Protein AF-A0A940UK21-F1 (afdb_monomer_lite)

Structure (mmCIF, N/CA/C/O backbone):
data_AF-A0A940UK21-F1
#
_entry.id   AF-A0A940UK21-F1
#
loop_
_atom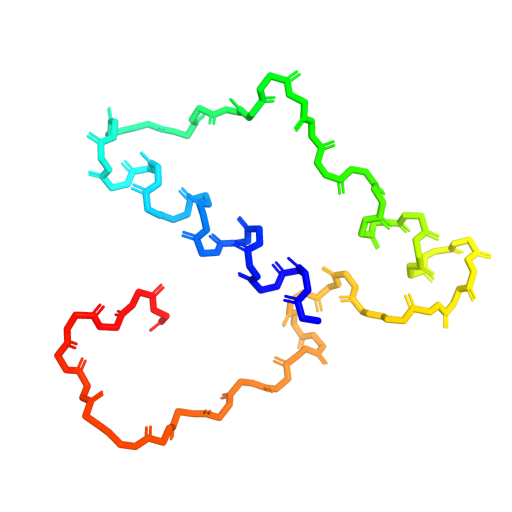_site.group_PDB
_atom_site.id
_atom_site.type_symbol
_atom_site.label_atom_id
_atom_site.label_alt_id
_atom_site.label_com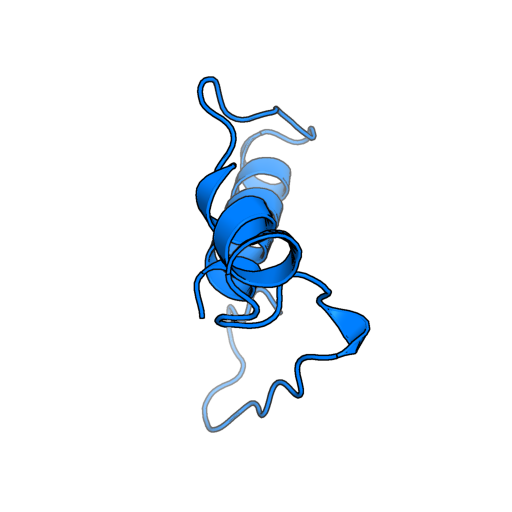p_id
_atom_site.label_asym_id
_atom_site.label_entity_id
_atom_site.label_seq_id
_atom_site.pdbx_PDB_ins_code
_atom_site.Cartn_x
_atom_site.Cartn_y
_atom_site.Cartn_z
_atom_site.occupancy
_atom_site.B_iso_or_equiv
_atom_site.auth_seq_id
_atom_site.auth_comp_id
_atom_site.auth_asym_id
_atom_site.auth_atom_id
_atom_site.pdbx_PDB_model_num
ATOM 1 N N . VAL A 1 1 ? 4.364 -6.429 0.623 1.00 80.44 1 VAL A N 1
ATOM 2 C CA . VAL A 1 1 ? 4.015 -5.770 1.905 1.00 80.44 1 VAL A CA 1
ATOM 3 C C . VAL A 1 1 ? 3.797 -4.280 1.680 1.00 80.44 1 VAL A C 1
ATOM 5 O O . VAL A 1 1 ? 2.749 -3.775 2.057 1.00 80.44 1 VAL A O 1
ATOM 8 N N . ASP A 1 2 ? 4.703 -3.617 0.962 1.00 92.38 2 ASP A N 1
ATOM 9 C CA . ASP A 1 2 ? 4.664 -2.171 0.688 1.00 92.38 2 ASP A CA 1
ATOM 10 C C . ASP A 1 2 ? 3.358 -1.668 0.054 1.00 92.38 2 ASP A C 1
ATOM 12 O O . ASP A 1 2 ? 2.855 -0.629 0.466 1.00 92.38 2 ASP A O 1
ATOM 16 N N . ALA A 1 3 ? 2.752 -2.423 -0.873 1.00 95.06 3 ALA A N 1
ATOM 17 C CA . ALA A 1 3 ? 1.461 -2.067 -1.478 1.00 95.06 3 ALA A CA 1
ATOM 18 C C . ALA A 1 3 ? 0.335 -1.898 -0.437 1.00 95.06 3 ALA A C 1
ATOM 20 O O . ALA A 1 3 ? -0.407 -0.918 -0.475 1.00 95.06 3 ALA A O 1
ATOM 21 N N . ILE A 1 4 ? 0.257 -2.809 0.541 1.00 94.56 4 ILE A N 1
ATOM 22 C CA . ILE A 1 4 ? -0.704 -2.715 1.651 1.00 94.56 4 ILE A CA 1
ATOM 23 C C . ILE A 1 4 ? -0.346 -1.547 2.573 1.00 94.56 4 ILE A C 1
ATOM 25 O O . ILE A 1 4 ? -1.230 -0.803 2.988 1.00 94.56 4 ILE A O 1
ATOM 29 N N . GLY A 1 5 ? 0.943 -1.346 2.860 1.00 93.25 5 GLY A N 1
ATOM 30 C CA . GLY A 1 5 ? 1.405 -0.221 3.677 1.00 93.25 5 GLY A CA 1
ATOM 31 C C . GLY A 1 5 ? 1.044 1.140 3.074 1.00 93.25 5 GLY A C 1
ATOM 32 O O . GLY A 1 5 ? 0.532 2.008 3.778 1.00 93.25 5 GLY A O 1
ATOM 33 N N . ALA A 1 6 ? 1.244 1.310 1.765 1.00 94.19 6 ALA A N 1
ATOM 34 C CA . ALA A 1 6 ? 0.874 2.523 1.042 1.00 94.19 6 ALA A CA 1
ATOM 35 C C . ALA A 1 6 ? -0.645 2.759 1.057 1.00 94.19 6 ALA A C 1
ATOM 37 O O . ALA A 1 6 ? -1.083 3.880 1.314 1.00 94.19 6 ALA A O 1
ATOM 38 N N . HIS A 1 7 ? -1.442 1.704 0.860 1.00 92.81 7 HIS A N 1
ATOM 39 C CA . HIS A 1 7 ? -2.901 1.786 0.936 1.00 92.81 7 HIS A CA 1
ATOM 40 C C . HIS A 1 7 ? -3.391 2.189 2.336 1.00 92.81 7 HIS A C 1
ATOM 4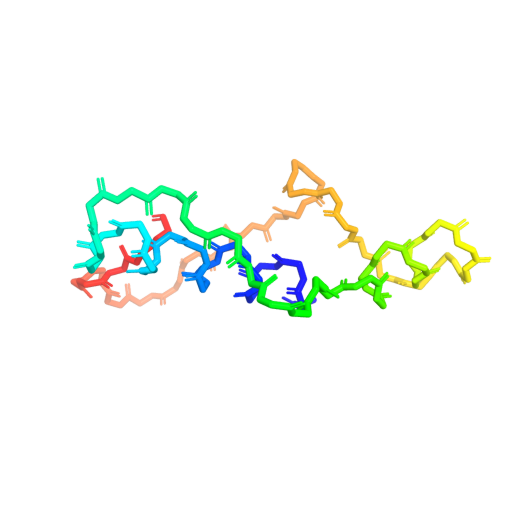2 O O . HIS A 1 7 ? -4.196 3.108 2.471 1.00 92.81 7 HIS A O 1
ATOM 48 N N . LEU A 1 8 ? -2.852 1.569 3.391 1.00 92.62 8 LEU A N 1
ATOM 49 C CA . LEU A 1 8 ? -3.179 1.907 4.779 1.00 92.62 8 LEU A CA 1
ATOM 50 C C . LEU A 1 8 ? -2.800 3.345 5.135 1.00 92.62 8 LEU A C 1
ATOM 52 O O . LEU A 1 8 ? -3.551 4.039 5.822 1.00 92.62 8 LEU A O 1
ATOM 56 N N . LEU A 1 9 ? -1.640 3.804 4.664 1.00 92.56 9 LEU A N 1
ATOM 57 C CA . LEU A 1 9 ? -1.209 5.183 4.854 1.00 92.56 9 LEU A CA 1
ATOM 58 C C . LEU A 1 9 ? -2.173 6.157 4.172 1.00 92.56 9 LEU A C 1
ATOM 60 O O . LEU A 1 9 ? -2.555 7.153 4.785 1.00 92.56 9 LEU A O 1
ATOM 64 N N . GLN A 1 10 ? -2.590 5.868 2.937 1.00 92.50 10 GLN A N 1
ATOM 65 C CA . GLN A 1 10 ? -3.581 6.677 2.233 1.00 92.50 10 GLN A CA 1
ATOM 66 C C . GLN A 1 10 ? -4.911 6.707 2.996 1.00 92.50 10 GLN A C 1
ATOM 68 O O . GLN A 1 10 ? -5.411 7.791 3.284 1.00 92.50 10 GLN A O 1
ATOM 73 N N . ALA A 1 11 ? -5.433 5.549 3.413 1.00 92.50 11 ALA A N 1
ATOM 74 C CA . ALA A 1 11 ? -6.676 5.454 4.179 1.00 92.50 11 ALA A CA 1
ATOM 75 C C . ALA A 1 11 ? -6.621 6.271 5.483 1.00 92.50 11 ALA A C 1
ATOM 77 O O . ALA A 1 11 ? -7.530 7.053 5.767 1.00 92.50 11 ALA A O 1
ATOM 78 N N . LYS A 1 12 ? -5.518 6.178 6.242 1.00 91.94 12 LYS A N 1
ATOM 79 C CA . LYS A 1 12 ? -5.301 7.009 7.439 1.00 9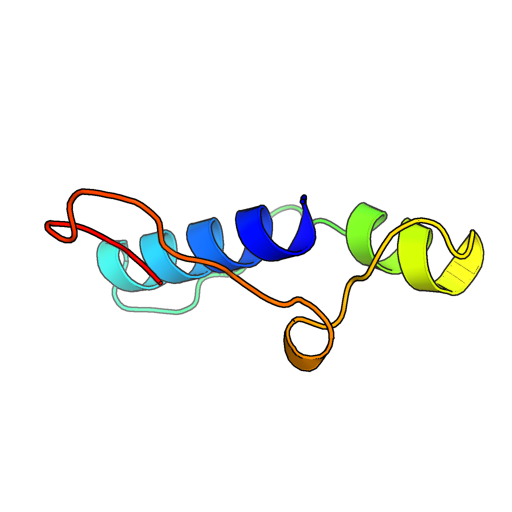1.94 12 LYS A CA 1
ATOM 80 C C . LYS A 1 12 ? -5.264 8.499 7.120 1.00 91.94 12 LYS A C 1
ATOM 82 O O . LYS A 1 12 ? -5.829 9.294 7.86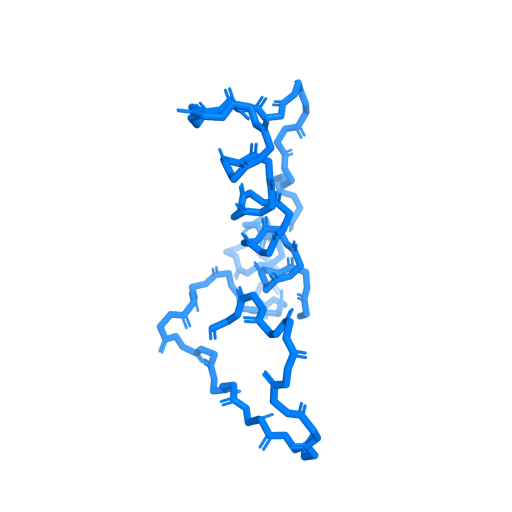5 1.00 91.94 12 LYS A O 1
ATOM 87 N N . ARG A 1 13 ? -4.584 8.894 6.042 1.00 93.75 13 ARG A N 1
ATOM 88 C CA . ARG A 1 13 ? -4.485 10.303 5.637 1.00 93.75 13 ARG A CA 1
ATOM 89 C C . ARG A 1 13 ? -5.844 10.860 5.243 1.00 93.75 13 ARG A C 1
ATOM 91 O O . ARG A 1 13 ? -6.178 11.945 5.698 1.00 93.75 13 ARG A O 1
ATOM 98 N N . VAL A 1 14 ? -6.634 10.112 4.480 1.00 93.88 14 VAL A N 1
ATOM 99 C CA . VAL A 1 14 ? -8.005 10.500 4.128 1.00 93.88 14 VAL A CA 1
ATOM 100 C C . VAL A 1 14 ? -8.851 10.668 5.387 1.00 93.88 14 VAL A C 1
ATOM 102 O O . VAL A 1 14 ? -9.495 11.699 5.547 1.00 93.88 14 VAL A O 1
ATOM 105 N N . ALA A 1 15 ? -8.795 9.714 6.322 1.00 91.88 15 ALA A N 1
ATOM 106 C CA . ALA A 1 15 ? -9.533 9.807 7.582 1.00 91.88 15 ALA A CA 1
ATOM 107 C C . ALA A 1 15 ? -9.107 11.013 8.442 1.00 91.88 15 ALA A C 1
ATOM 109 O O . ALA A 1 15 ? -9.941 11.620 9.106 1.00 91.88 15 ALA A O 1
ATOM 110 N N . PHE A 1 16 ? -7.820 11.373 8.424 1.00 92.94 16 PHE A N 1
ATOM 111 C CA . PHE A 1 16 ? -7.280 12.481 9.214 1.00 92.94 16 PHE A CA 1
ATOM 112 C C . PHE A 1 16 ? -7.526 13.859 8.582 1.00 92.94 16 PHE A C 1
ATOM 114 O O . PHE A 1 16 ? -7.885 14.802 9.282 1.00 92.94 16 PHE A O 1
ATOM 121 N N . PHE A 1 17 ? -7.315 13.997 7.271 1.00 93.81 17 PHE A N 1
ATOM 122 C CA . PHE A 1 17 ? -7.420 15.276 6.561 1.00 93.81 17 PHE A CA 1
ATOM 123 C C . PHE A 1 17 ? -8.815 15.539 5.979 1.00 93.81 17 PHE A C 1
ATOM 125 O O . PHE A 1 17 ? -9.107 16.678 5.626 1.00 93.81 17 PHE A O 1
ATOM 132 N N . GLY A 1 18 ? -9.665 14.514 5.865 1.00 94.31 18 GLY A N 1
ATOM 133 C CA . GLY A 1 18 ? -10.990 14.602 5.243 1.00 94.31 18 GLY A CA 1
ATOM 134 C C . GLY A 1 18 ? -10.971 14.628 3.711 1.00 94.31 18 GLY A C 1
ATOM 135 O O . GLY A 1 18 ? -12.025 14.742 3.093 1.00 94.31 18 GLY A O 1
ATOM 136 N N . GLU A 1 19 ? -9.797 14.517 3.087 1.00 92.69 19 GLU A N 1
ATOM 137 C CA . GLU A 1 19 ? -9.623 14.526 1.634 1.00 92.69 19 GLU A CA 1
ATOM 138 C C . GLU A 1 19 ? -8.418 13.680 1.198 1.00 92.69 19 GLU A C 1
ATOM 140 O O . GLU A 1 19 ? -7.469 13.463 1.962 1.00 92.69 19 GLU A O 1
ATOM 145 N N . ASP A 1 20 ? -8.455 13.200 -0.047 1.00 91.00 20 ASP A N 1
ATOM 146 C CA . ASP A 1 20 ? -7.374 12.410 -0.641 1.00 91.00 20 ASP A CA 1
ATOM 147 C C . ASP A 1 20 ? -6.225 13.314 -1.095 1.00 91.00 20 ASP A C 1
ATOM 149 O O . ASP A 1 20 ? -6.146 13.776 -2.235 1.00 91.00 20 ASP A O 1
ATOM 153 N N . ARG A 1 21 ? -5.329 13.600 -0.148 1.00 91.00 21 ARG A N 1
ATOM 154 C CA . ARG A 1 21 ? -4.089 14.337 -0.399 1.00 91.00 21 ARG A CA 1
ATOM 155 C C . ARG A 1 21 ? -2.980 13.384 -0.803 1.00 91.00 21 ARG A C 1
ATOM 157 O O . ARG A 1 21 ? -2.452 12.648 0.046 1.00 91.00 21 ARG A O 1
ATOM 164 N N . ALA A 1 22 ? -2.557 13.509 -2.058 1.00 89.50 22 ALA A N 1
ATOM 165 C CA . ALA A 1 22 ? -1.364 12.855 -2.573 1.00 89.50 22 ALA A CA 1
ATOM 166 C C . ALA A 1 22 ? -0.151 13.076 -1.651 1.00 89.50 22 ALA A C 1
ATOM 168 O O . ALA A 1 22 ? -0.043 14.078 -0.936 1.00 89.50 22 ALA A O 1
ATOM 169 N N . LEU A 1 23 ? 0.757 12.103 -1.644 1.00 89.44 23 LEU A N 1
ATOM 170 C CA . LEU A 1 23 ? 2.064 12.269 -1.020 1.00 89.44 23 LEU A CA 1
ATOM 171 C C . LEU A 1 23 ? 2.929 13.157 -1.914 1.00 89.44 23 LEU A C 1
ATOM 173 O O . LEU A 1 23 ? 2.928 12.969 -3.130 1.00 89.44 23 LEU A O 1
ATOM 177 N N . ASP A 1 24 ? 3.717 14.045 -1.305 1.00 89.81 24 ASP A N 1
ATOM 178 C CA . ASP A 1 24 ? 4.687 14.880 -2.030 1.00 89.81 24 ASP A CA 1
ATOM 179 C C . ASP A 1 24 ? 5.655 14.025 -2.864 1.00 89.81 24 ASP A C 1
ATOM 181 O O . ASP A 1 24 ? 6.070 14.414 -3.954 1.00 89.81 24 ASP A O 1
ATOM 185 N N . VAL A 1 25 ? 5.976 12.822 -2.368 1.00 90.81 25 VAL A N 1
ATOM 186 C CA . VAL A 1 25 ? 6.744 11.806 -3.091 1.00 90.81 25 VAL A CA 1
ATOM 187 C C . VAL A 1 25 ? 5.917 10.518 -3.188 1.00 90.81 25 VAL A C 1
ATOM 189 O O . VAL A 1 25 ? 5.714 9.846 -2.171 1.00 90.81 25 VAL A O 1
ATOM 192 N N . PRO A 1 26 ? 5.435 10.135 -4.385 1.00 90.88 26 PRO A N 1
ATOM 193 C CA . PRO A 1 26 ? 4.703 8.888 -4.560 1.00 90.88 26 PRO A CA 1
ATOM 194 C C . PRO A 1 26 ? 5.639 7.670 -4.425 1.00 90.88 26 PRO A C 1
ATOM 196 O O . PRO A 1 26 ? 6.785 7.719 -4.884 1.00 90.88 26 PRO A O 1
ATOM 199 N N . PRO A 1 27 ? 5.175 6.542 -3.853 1.00 93.12 27 PRO A N 1
ATOM 200 C CA . PRO A 1 27 ? 5.982 5.336 -3.660 1.00 93.12 27 PRO A CA 1
ATOM 201 C C . PRO A 1 27 ? 6.138 4.536 -4.969 1.00 93.12 27 PRO A C 1
ATOM 203 O O . PRO A 1 27 ? 5.660 3.411 -5.108 1.00 93.12 27 PRO A O 1
ATOM 206 N N . THR A 1 28 ? 6.833 5.112 -5.951 1.00 95.12 28 THR A N 1
ATOM 207 C CA . THR A 1 28 ? 7.027 4.531 -7.295 1.00 95.12 28 THR A CA 1
ATOM 208 C C . THR A 1 28 ? 7.740 3.180 -7.278 1.00 95.12 28 THR A C 1
ATOM 210 O O . THR A 1 28 ? 7.496 2.348 -8.153 1.00 95.12 28 THR A O 1
ATOM 213 N N . HIS A 1 29 ? 8.567 2.928 -6.259 1.00 95.19 29 HIS A N 1
ATOM 214 C CA . HIS A 1 29 ? 9.282 1.665 -6.071 1.00 95.19 29 HIS A CA 1
ATOM 215 C C . HIS A 1 29 ? 8.349 0.444 -6.057 1.00 95.19 29 HIS A C 1
ATOM 217 O O . HIS A 1 29 ? 8.731 -0.599 -6.574 1.00 95.19 29 HIS A O 1
ATOM 223 N N . ILE A 1 30 ? 7.113 0.577 -5.559 1.00 95.75 30 ILE A N 1
ATOM 224 C CA . ILE A 1 30 ? 6.129 -0.519 -5.521 1.00 95.75 30 ILE A CA 1
ATOM 225 C C . ILE A 1 30 ? 5.764 -0.966 -6.943 1.00 95.75 30 ILE A C 1
ATOM 227 O O . ILE A 1 30 ? 5.737 -2.158 -7.248 1.00 95.75 30 ILE A O 1
ATOM 231 N N . MET A 1 31 ? 5.514 -0.001 -7.831 1.00 96.19 31 MET A N 1
ATOM 232 C CA . MET A 1 31 ? 5.175 -0.263 -9.230 1.00 96.19 31 MET A CA 1
ATOM 233 C C . MET A 1 31 ? 6.372 -0.770 -10.029 1.00 96.19 31 MET A C 1
ATOM 235 O O . MET A 1 31 ? 6.222 -1.684 -10.835 1.00 96.19 31 MET A O 1
ATOM 239 N N . VAL A 1 32 ? 7.556 -0.200 -9.799 1.00 97.25 32 VAL A N 1
ATOM 240 C CA . VAL A 1 32 ? 8.794 -0.620 -10.467 1.00 97.25 32 VAL A CA 1
ATOM 241 C C . VAL A 1 32 ? 9.161 -2.056 -10.084 1.00 97.25 32 VAL A C 1
ATOM 243 O O . VAL A 1 32 ? 9.516 -2.847 -10.957 1.00 97.25 32 VAL A O 1
ATOM 246 N N . ALA A 1 33 ? 9.027 -2.415 -8.805 1.00 96.81 33 ALA A N 1
ATOM 247 C CA . ALA A 1 33 ? 9.300 -3.765 -8.332 1.00 96.81 33 ALA A CA 1
ATOM 248 C C . ALA A 1 33 ? 8.396 -4.800 -9.033 1.00 96.81 33 ALA A C 1
ATOM 250 O O . ALA A 1 33 ? 8.923 -5.732 -9.634 1.00 96.81 33 ALA A O 1
ATOM 251 N N . ASP A 1 34 ? 7.071 -4.593 -9.077 1.00 96.88 34 ASP A N 1
ATOM 252 C CA . ASP A 1 34 ? 6.127 -5.511 -9.750 1.00 96.88 34 ASP A CA 1
ATOM 253 C C . ASP A 1 34 ? 6.294 -5.526 -11.283 1.00 96.88 34 ASP A C 1
ATOM 255 O O . ASP A 1 34 ? 6.408 -6.587 -11.900 1.00 96.88 34 ASP A O 1
ATOM 259 N N . LYS A 1 35 ? 6.317 -4.357 -11.936 1.00 96.31 35 LYS A N 1
ATOM 260 C CA . LYS A 1 35 ? 6.233 -4.282 -13.407 1.00 96.31 35 LYS A CA 1
ATOM 261 C C . LYS A 1 35 ? 7.560 -4.477 -14.122 1.00 96.31 35 LYS A C 1
ATOM 263 O O . LYS A 1 35 ? 7.563 -5.072 -15.195 1.00 96.31 35 LYS A O 1
ATOM 268 N N . THR A 1 36 ? 8.656 -3.982 -13.556 1.00 97.06 36 THR A N 1
ATOM 269 C CA . THR A 1 36 ? 9.971 -4.012 -14.214 1.00 97.06 36 THR A CA 1
ATOM 270 C C . THR A 1 36 ? 10.790 -5.210 -13.764 1.00 97.06 36 THR A C 1
ATOM 272 O O . THR A 1 36 ? 11.429 -5.861 -14.584 1.00 97.06 36 THR A O 1
ATOM 275 N N . TYR A 1 37 ? 10.776 -5.496 -12.462 1.00 97.25 37 TYR A N 1
ATOM 276 C CA . TYR A 1 37 ? 11.612 -6.542 -11.869 1.00 97.25 37 TYR A CA 1
ATOM 277 C C . TYR A 1 37 ? 10.839 -7.811 -11.512 1.00 97.25 37 TYR A C 1
ATOM 279 O O . TYR A 1 37 ? 11.451 -8.782 -11.075 1.00 97.25 37 TYR A O 1
ATOM 287 N N . HIS A 1 38 ? 9.514 -7.813 -11.693 1.00 95.12 38 HIS A N 1
ATOM 288 C CA . HIS A 1 38 ? 8.635 -8.941 -11.366 1.00 95.12 38 HIS A CA 1
ATOM 289 C C . HIS A 1 38 ? 8.797 -9.421 -9.918 1.00 95.12 38 HIS A C 1
ATOM 291 O O . HIS A 1 38 ? 8.648 -10.603 -9.604 1.00 95.12 38 HIS A O 1
ATOM 297 N N . LEU A 1 39 ? 9.112 -8.476 -9.031 1.00 94.12 39 LEU A N 1
ATOM 298 C CA . LEU A 1 39 ? 9.351 -8.680 -7.617 1.00 94.12 39 LEU A CA 1
ATOM 299 C C . LEU A 1 39 ? 8.239 -8.005 -6.812 1.00 94.12 39 LEU A C 1
ATOM 301 O O . LEU A 1 39 ? 8.141 -6.784 -6.748 1.00 94.12 39 LEU A O 1
ATOM 305 N N . GLY A 1 40 ? 7.422 -8.815 -6.145 1.00 92.25 40 GLY A N 1
ATOM 306 C CA . GLY A 1 40 ? 6.284 -8.331 -5.364 1.00 92.25 40 GLY A CA 1
ATOM 307 C C . GLY A 1 40 ? 5.002 -8.181 -6.186 1.00 92.25 40 GLY A C 1
ATOM 308 O O . GLY A 1 40 ? 4.918 -8.624 -7.325 1.00 92.25 40 GLY A O 1
ATOM 309 N N . ILE A 1 41 ? 3.967 -7.620 -5.555 1.00 95.00 41 ILE A N 1
ATOM 310 C CA . ILE A 1 41 ? 2.626 -7.443 -6.127 1.00 95.00 41 ILE A CA 1
ATOM 311 C C . ILE A 1 41 ? 2.163 -6.030 -5.768 1.00 95.00 41 ILE A C 1
ATOM 313 O O . ILE A 1 41 ? 2.063 -5.708 -4.582 1.00 95.00 41 ILE A O 1
ATOM 317 N N . SER A 1 42 ? 1.901 -5.191 -6.773 1.00 95.38 42 SER A N 1
ATOM 318 C CA . SER A 1 42 ? 1.377 -3.829 -6.576 1.00 95.38 42 SER A CA 1
ATOM 319 C C . SER A 1 42 ? -0.154 -3.758 -6.597 1.00 95.38 42 SER A C 1
ATOM 321 O O . SER A 1 42 ? -0.737 -2.842 -6.027 1.00 95.38 42 SER A O 1
ATOM 323 N N . ASP A 1 43 ? -0.804 -4.734 -7.230 1.00 94.81 43 ASP A N 1
ATOM 324 C CA . ASP A 1 43 ? -2.258 -4.827 -7.348 1.00 94.81 43 ASP A CA 1
ATOM 325 C C . ASP A 1 43 ? -2.883 -5.412 -6.074 1.00 94.81 43 ASP A C 1
ATOM 327 O O . ASP A 1 43 ? -2.673 -6.582 -5.744 1.00 94.81 43 ASP A O 1
ATOM 331 N N . LEU A 1 44 ? -3.682 -4.599 -5.380 1.00 93.31 44 LEU A N 1
ATOM 332 C CA . LEU A 1 44 ? -4.347 -4.974 -4.131 1.00 93.31 44 LEU A CA 1
ATOM 333 C C . LEU A 1 44 ? -5.314 -6.154 -4.302 1.00 93.31 44 LEU A C 1
ATOM 335 O O . LEU A 1 44 ? -5.443 -6.959 -3.384 1.00 93.31 44 LEU A O 1
ATOM 339 N N . SER A 1 45 ? -5.946 -6.309 -5.470 1.00 94.25 45 SER A N 1
ATOM 340 C CA . SER A 1 45 ? -6.892 -7.408 -5.729 1.00 94.25 45 SER A CA 1
ATOM 341 C C . SER A 1 45 ? -6.218 -8.783 -5.759 1.00 94.25 45 SER A C 1
ATOM 343 O O . SER A 1 45 ? -6.860 -9.809 -5.542 1.00 94.25 45 SER A O 1
ATOM 345 N N . ARG A 1 46 ? -4.901 -8.803 -5.988 1.00 94.81 46 ARG A N 1
ATOM 346 C CA . ARG A 1 46 ? -4.065 -10.007 -6.013 1.00 94.81 46 ARG A CA 1
ATOM 347 C C . ARG A 1 46 ? -3.441 -10.327 -4.653 1.00 94.81 46 ARG A C 1
ATOM 349 O O . ARG A 1 46 ? -2.709 -11.310 -4.545 1.00 94.81 46 ARG A O 1
ATOM 356 N N . ILE A 1 47 ? -3.691 -9.512 -3.627 1.00 93.56 47 ILE A N 1
ATOM 357 C CA . ILE A 1 47 ? -3.135 -9.695 -2.287 1.00 93.56 47 ILE A CA 1
ATOM 358 C C . ILE A 1 47 ? -4.221 -10.259 -1.372 1.00 93.56 47 ILE A C 1
ATOM 360 O O . ILE A 1 47 ? -5.177 -9.576 -1.014 1.00 93.56 47 ILE A O 1
ATOM 364 N N . GLN A 1 48 ? -4.047 -11.511 -0.947 1.00 92.75 48 GLN A N 1
ATOM 365 C CA . GLN A 1 48 ? -4.899 -12.099 0.078 1.00 92.75 48 GLN A CA 1
ATOM 366 C C . GLN A 1 48 ? -4.501 -11.552 1.449 1.00 92.75 48 GLN A C 1
ATOM 368 O O . GLN A 1 48 ? -3.401 -11.809 1.939 1.00 92.75 48 GLN A O 1
ATOM 373 N N . LEU A 1 49 ? -5.415 -10.821 2.080 1.00 87.69 49 LEU A N 1
ATOM 374 C CA . LEU A 1 49 ? -5.208 -10.279 3.411 1.00 87.69 49 LEU A CA 1
ATOM 375 C C . LEU A 1 49 ? -5.965 -11.118 4.444 1.00 87.69 49 LEU A C 1
ATOM 377 O O . LEU A 1 49 ? -7.192 -11.194 4.423 1.00 87.69 49 LEU A O 1
ATOM 381 N N . ILE A 1 50 ? -5.221 -11.766 5.341 1.00 87.94 50 ILE A N 1
ATOM 382 C CA . ILE A 1 50 ? -5.777 -12.593 6.416 1.00 87.94 50 ILE A CA 1
ATOM 383 C C . ILE A 1 50 ? -5.705 -11.791 7.714 1.00 87.94 50 ILE A C 1
ATOM 385 O O . ILE A 1 50 ? -4.620 -11.434 8.170 1.00 87.94 50 ILE A O 1
ATOM 389 N N . LYS A 1 51 ? -6.867 -11.500 8.304 1.00 83.38 51 LYS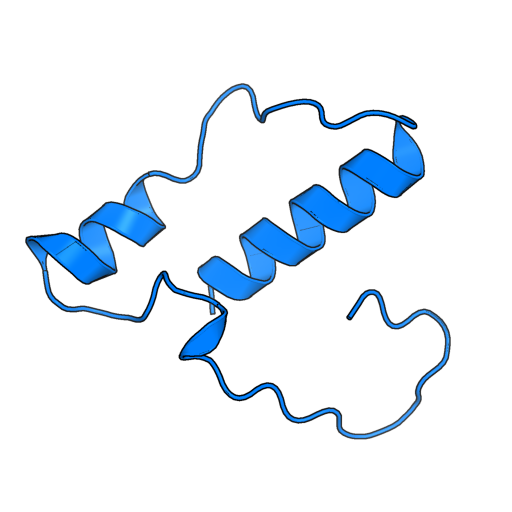 A N 1
ATOM 390 C CA . LYS A 1 51 ? -6.972 -10.842 9.612 1.00 83.38 51 LYS A CA 1
ATOM 391 C C . LYS A 1 51 ? -6.873 -11.906 10.705 1.00 83.38 51 LYS A C 1
ATOM 393 O O . LYS A 1 51 ? -7.611 -12.888 10.670 1.00 83.38 51 LYS A O 1
ATOM 398 N N . LEU A 1 52 ? -5.972 -11.717 11.662 1.00 82.88 52 LEU A N 1
ATOM 399 C CA . LEU A 1 52 ? -5.793 -12.605 12.812 1.00 82.88 52 LEU A CA 1
ATOM 400 C C . LEU A 1 52 ? -5.846 -11.761 14.092 1.00 82.88 52 LEU A C 1
ATOM 402 O O . LEU A 1 52 ? -5.111 -10.783 14.199 1.00 82.88 52 LEU A O 1
ATOM 406 N N . GLY A 1 53 ? -6.678 -12.147 15.063 1.00 78.31 53 GLY A N 1
ATOM 407 C CA . GLY A 1 53 ? -6.752 -11.483 16.372 1.00 78.31 53 GLY A CA 1
ATOM 408 C C . GLY A 1 53 ? -7.779 -10.346 16.480 1.00 78.31 53 GLY A C 1
ATOM 409 O O . GLY A 1 53 ? -8.830 -10.389 15.844 1.00 78.31 53 GLY A O 1
ATOM 410 N N . TRP A 1 54 ? -7.496 -9.382 17.366 1.00 72.31 54 TRP A N 1
ATOM 411 C CA . TRP A 1 54 ? -8.420 -8.327 17.814 1.00 72.31 54 TRP A CA 1
ATOM 412 C C . TRP A 1 54 ? -8.790 -7.349 16.686 1.00 72.31 54 TRP A C 1
ATOM 414 O O . TRP A 1 54 ? -7.924 -6.961 15.906 1.00 72.31 54 TRP A O 1
ATOM 424 N N . ALA A 1 55 ? -10.070 -6.968 16.606 1.00 76.00 55 ALA A N 1
ATOM 425 C CA . ALA A 1 55 ? -10.648 -6.238 15.470 1.00 76.00 55 ALA A CA 1
ATOM 426 C C . ALA A 1 55 ? -10.861 -4.731 15.703 1.00 76.00 55 ALA A C 1
ATOM 428 O O . ALA A 1 55 ? -11.141 -4.008 14.745 1.00 76.00 55 ALA A O 1
ATOM 429 N N . ASP A 1 56 ? -10.743 -4.252 16.942 1.00 77.31 56 ASP A N 1
ATOM 430 C CA . ASP A 1 56 ? -10.902 -2.824 17.231 1.00 77.31 56 ASP A CA 1
ATOM 431 C C . ASP A 1 56 ? -9.789 -2.004 16.556 1.00 77.31 56 ASP A C 1
ATOM 433 O O . ASP A 1 56 ? -8.622 -2.393 16.561 1.00 77.31 56 ASP A O 1
ATOM 437 N N . GLU A 1 57 ? -10.174 -0.873 15.956 1.00 69.75 57 GLU A N 1
ATOM 438 C CA . GLU A 1 57 ? -9.296 0.078 15.244 1.00 69.75 57 GLU A CA 1
ATOM 439 C C . GLU A 1 57 ? -8.612 -0.445 13.962 1.00 69.75 57 GLU A C 1
ATOM 441 O O . GLU A 1 57 ? -7.689 0.185 13.432 1.00 69.75 57 GLU A O 1
ATOM 446 N N . LEU A 1 58 ? -9.073 -1.568 13.403 1.00 72.38 58 LEU A N 1
ATOM 447 C CA . LEU A 1 58 ? -8.546 -2.090 12.141 1.00 72.38 58 LEU A CA 1
ATOM 448 C C . LEU A 1 58 ? -8.943 -1.194 10.954 1.00 72.38 58 LEU A C 1
ATOM 450 O O . LEU A 1 58 ? -10.117 -1.015 10.650 1.00 72.38 58 LEU A O 1
ATOM 454 N N . LEU A 1 59 ? -7.946 -0.669 10.241 1.00 65.81 59 LEU A N 1
ATOM 455 C CA . LEU A 1 59 ? -8.115 0.232 9.086 1.00 65.81 59 LEU A CA 1
ATOM 456 C C . LEU A 1 59 ? -8.202 -0.506 7.744 1.00 65.81 59 LEU A C 1
ATOM 458 O O . LEU A 1 59 ? -7.815 0.040 6.711 1.00 65.81 59 LEU A O 1
ATOM 462 N N . ILE A 1 60 ? -8.643 -1.765 7.784 1.00 64.62 60 ILE A N 1
ATOM 463 C CA . ILE A 1 60 ? -8.696 -2.674 6.634 1.00 64.62 60 ILE A CA 1
ATOM 464 C C . ILE A 1 60 ? -10.123 -3.129 6.389 1.00 64.62 60 ILE A C 1
ATOM 466 O O . ILE A 1 60 ? -10.752 -3.582 7.374 1.00 64.62 60 ILE A O 1
#

pLDDT: mean 90.02, std 7.93, range [64.62, 97.25]

Secondary structure (DSSP, 8-state):
-HHHHHHHHHHHHHHHHSS----SS--HHHHHHHHHH--S---GGG------S--TT---

Sequence (60 aa):
VDAIGAHLLQAKRVAFFGEDRALDVPPTHIMVADKTYHLGISDLSRIQLIKLGWADELLI

Foldseek 3Di:
DVLVVLVLVQLVCCVVVVDRDDDPDDPCVLVCCCPVVVHDDNDPVPDDDDDDDDDPPDSD

Radius of gyration: 13.26 Å; chains: 1; bounding box: 23×28×32 Å